Protein AF-A0A1Q8JF14-F1 (afdb_monomer)

Radius of gyration: 10.39 Å; Cα contacts (8 Å, |Δi|>4): 81; chains: 1; bounding box: 26×26×22 Å

Structure (mmCIF, N/CA/C/O backbone):
data_AF-A0A1Q8JF14-F1
#
_entry.id   AF-A0A1Q8JF14-F1
#
loop_
_atom_site.group_PDB
_atom_site.id
_atom_site.type_symbol
_atom_site.label_atom_id
_atom_site.label_alt_id
_atom_site.label_comp_id
_atom_site.label_asym_id
_atom_site.label_entity_id
_atom_site.label_seq_id
_atom_site.pdbx_PDB_ins_code
_atom_site.Cartn_x
_atom_site.Cartn_y
_atom_site.Cartn_z
_atom_site.occupancy
_atom_site.B_iso_or_equiv
_atom_site.auth_seq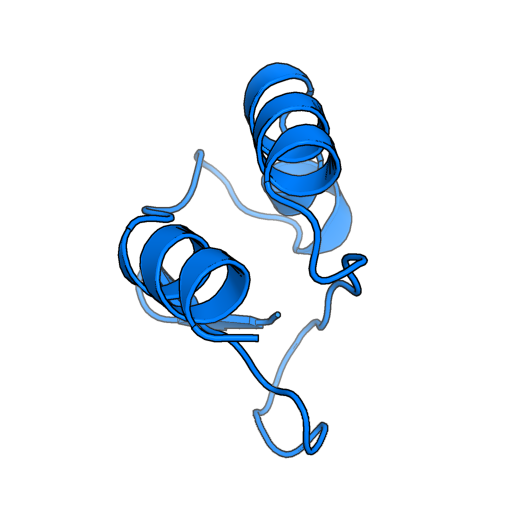_id
_atom_site.auth_comp_id
_atom_site.auth_asym_id
_atom_site.auth_atom_id
_atom_site.pdbx_PDB_model_num
ATOM 1 N N . MET A 1 1 ? -0.433 -7.484 0.413 1.00 92.50 1 MET A N 1
ATOM 2 C CA . MET A 1 1 ? -0.463 -6.469 -0.662 1.00 92.50 1 MET A CA 1
ATOM 3 C C . MET A 1 1 ? 0.715 -6.702 -1.583 1.00 92.50 1 MET A C 1
ATOM 5 O O . MET A 1 1 ? 1.819 -6.868 -1.076 1.00 92.50 1 MET A O 1
ATOM 9 N N . VAL A 1 2 ? 0.504 -6.689 -2.893 1.00 94.88 2 VAL A N 1
ATOM 10 C CA . VAL A 1 2 ? 1.566 -6.756 -3.913 1.00 94.88 2 VAL A CA 1
ATOM 11 C C . VAL A 1 2 ? 1.382 -5.584 -4.877 1.00 94.88 2 VAL A C 1
ATOM 13 O O . VAL A 1 2 ? 0.287 -5.036 -4.968 1.00 94.88 2 VAL A O 1
ATOM 16 N N . ALA A 1 3 ? 2.453 -5.143 -5.534 1.00 94.25 3 ALA A N 1
ATOM 17 C CA . ALA A 1 3 ? 2.364 -4.133 -6.581 1.00 94.25 3 ALA A CA 1
ATOM 18 C C . ALA A 1 3 ? 2.343 -4.799 -7.956 1.00 94.25 3 ALA A C 1
ATOM 20 O O . ALA A 1 3 ? 3.280 -5.510 -8.311 1.00 94.25 3 ALA A O 1
ATOM 21 N N . GLU A 1 4 ? 1.304 -4.519 -8.731 1.00 93.12 4 GLU A N 1
ATOM 22 C CA . GLU A 1 4 ? 1.112 -5.018 -10.087 1.00 93.12 4 GLU A CA 1
ATOM 23 C C . GLU A 1 4 ? 0.799 -3.833 -11.004 1.00 93.12 4 GLU A C 1
ATOM 25 O O . GLU A 1 4 ? -0.148 -3.093 -10.761 1.00 93.12 4 GLU A O 1
ATOM 30 N N . ASN A 1 5 ? 1.617 -3.610 -12.039 1.00 91.50 5 ASN A N 1
ATOM 31 C CA . ASN A 1 5 ? 1.410 -2.547 -13.036 1.00 91.50 5 ASN A CA 1
ATOM 32 C C . ASN A 1 5 ? 1.135 -1.148 -12.443 1.00 91.50 5 ASN A C 1
ATOM 34 O O . ASN A 1 5 ? 0.303 -0.402 -12.946 1.00 91.50 5 ASN A O 1
ATOM 38 N N . GLY A 1 6 ? 1.821 -0.793 -11.350 1.00 90.94 6 GLY A N 1
ATOM 39 C CA . GLY A 1 6 ? 1.634 0.496 -10.667 1.00 90.94 6 GLY A CA 1
ATOM 40 C C . GLY A 1 6 ? 0.431 0.553 -9.720 1.00 90.94 6 GLY A C 1
ATOM 41 O O . GLY A 1 6 ? 0.215 1.579 -9.081 1.00 90.94 6 GLY A O 1
ATOM 42 N N . ARG A 1 7 ? -0.309 -0.546 -9.560 1.00 94.62 7 ARG A N 1
ATOM 43 C CA . ARG A 1 7 ? -1.440 -0.672 -8.638 1.00 94.62 7 ARG A CA 1
ATOM 44 C C . ARG A 1 7 ? -1.078 -1.541 -7.451 1.00 94.62 7 ARG A C 1
ATOM 46 O O . ARG A 1 7 ? -0.358 -2.528 -7.582 1.00 94.62 7 ARG A O 1
ATOM 53 N N . LEU A 1 8 ? -1.583 -1.181 -6.282 1.00 94.62 8 LEU A N 1
ATOM 54 C CA . LEU A 1 8 ? -1.508 -2.015 -5.097 1.00 94.62 8 LEU A CA 1
ATOM 55 C C . LEU A 1 8 ? -2.707 -2.964 -5.108 1.00 94.62 8 LEU A C 1
ATOM 57 O O . LEU A 1 8 ? -3.850 -2.518 -5.195 1.00 94.62 8 LEU A O 1
ATOM 61 N N . VAL A 1 9 ? -2.447 -4.264 -5.012 1.00 94.69 9 VAL A N 1
ATOM 62 C CA . VAL A 1 9 ? -3.480 -5.303 -4.997 1.00 94.69 9 VAL A CA 1
ATOM 63 C C . VAL A 1 9 ? -3.470 -6.054 -3.660 1.00 94.69 9 VAL A C 1
ATOM 65 O O . VAL A 1 9 ? -2.392 -6.405 -3.153 1.00 94.69 9 VAL A O 1
ATOM 68 N N . PRO A 1 10 ? -4.641 -6.298 -3.042 1.00 94.19 10 PRO A N 1
ATOM 69 C CA . PRO A 1 10 ? -4.752 -7.195 -1.902 1.00 94.19 10 PRO A CA 1
ATOM 70 C C . PRO A 1 10 ? -4.348 -8.613 -2.295 1.00 94.19 10 PRO A C 1
ATOM 72 O O . PRO A 1 10 ? -4.800 -9.147 -3.300 1.00 94.19 10 PRO A O 1
ATOM 75 N N . ASP A 1 11 ? -3.526 -9.239 -1.462 1.00 93.12 11 ASP A N 1
ATOM 76 C CA . ASP A 1 11 ? -3.182 -10.654 -1.599 1.00 93.12 11 ASP A CA 1
ATOM 77 C C . ASP A 1 11 ? -3.321 -11.319 -0.228 1.00 93.12 11 ASP A C 1
ATOM 79 O O . ASP A 1 11 ? -2.318 -11.539 0.448 1.00 93.12 11 ASP A O 1
ATOM 83 N N . PRO A 1 12 ? -4.555 -11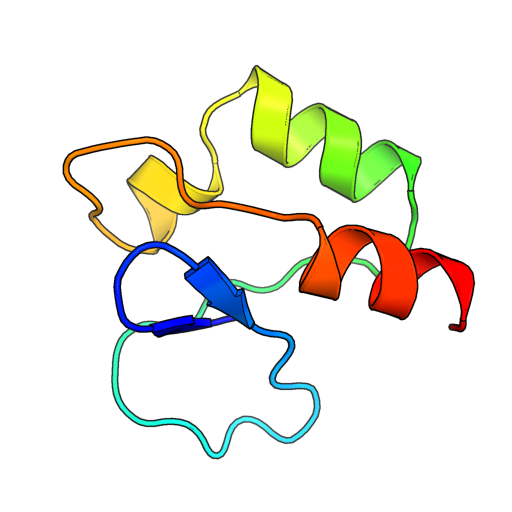.560 0.251 1.00 89.44 12 PRO A N 1
ATOM 84 C CA . PRO A 1 12 ? -4.779 -12.162 1.566 1.00 89.44 12 PRO A CA 1
ATOM 85 C C . PRO A 1 12 ? -4.323 -13.626 1.634 1.00 89.44 12 PRO A C 1
ATOM 87 O O . PRO A 1 12 ? -4.176 -14.172 2.721 1.00 89.44 12 PRO A O 1
ATOM 90 N N . ARG A 1 13 ? -4.114 -14.277 0.482 1.00 89.94 13 ARG A N 1
ATOM 91 C CA . ARG A 1 13 ? -3.716 -15.689 0.394 1.00 89.94 13 ARG A CA 1
ATOM 92 C C . ARG A 1 13 ? -2.224 -15.884 0.102 1.00 89.94 13 ARG A C 1
ATOM 94 O O . ARG A 1 13 ? -1.810 -17.033 -0.020 1.00 89.94 13 ARG A O 1
ATOM 101 N N . HIS A 1 14 ? -1.452 -14.802 -0.012 1.00 89.44 14 HIS A N 1
ATOM 102 C CA . HIS A 1 14 ? -0.011 -14.802 -0.294 1.00 89.44 14 HIS A CA 1
ATOM 103 C C . HIS A 1 14 ? 0.363 -15.637 -1.537 1.00 89.44 14 HIS A C 1
ATOM 105 O O . HIS A 1 14 ? 1.279 -16.456 -1.486 1.00 89.44 14 HIS A O 1
ATOM 111 N N . ARG A 1 15 ? -0.387 -15.484 -2.637 1.00 91.94 15 ARG A N 1
ATOM 112 C CA . ARG A 1 15 ? -0.201 -16.272 -3.873 1.00 91.94 15 ARG A CA 1
ATOM 113 C C . ARG A 1 15 ? 0.405 -15.486 -5.028 1.00 91.94 15 ARG A C 1
ATOM 115 O O . ARG A 1 15 ? 0.764 -16.097 -6.032 1.00 91.94 15 ARG A O 1
ATOM 122 N N . LEU A 1 16 ? 0.472 -14.161 -4.934 1.00 90.94 16 LEU A N 1
ATOM 123 C CA . LEU A 1 16 ? 0.967 -13.344 -6.033 1.00 90.94 16 LEU A CA 1
ATOM 124 C C . LEU A 1 16 ? 2.503 -13.325 -6.049 1.00 90.94 16 LEU A C 1
ATOM 126 O O . LEU A 1 16 ? 3.133 -13.221 -4.993 1.00 90.94 16 LEU A O 1
ATOM 130 N N . PRO A 1 17 ? 3.126 -13.424 -7.236 1.00 88.62 17 PRO A N 1
ATOM 131 C CA . PRO A 1 17 ? 4.574 -13.392 -7.354 1.00 88.62 17 PRO A CA 1
ATOM 132 C C . PRO A 1 17 ? 5.127 -11.995 -7.040 1.00 88.62 17 PRO A C 1
ATOM 134 O O . PRO A 1 17 ? 4.495 -10.974 -7.302 1.00 88.62 17 PRO A O 1
ATOM 137 N N . GLY A 1 18 ? 6.359 -11.949 -6.532 1.00 88.62 18 GLY A N 1
ATOM 138 C CA . GLY A 1 18 ? 7.084 -10.703 -6.280 1.00 88.62 18 GLY A CA 1
ATOM 139 C C . GLY A 1 18 ? 7.163 -10.321 -4.803 1.00 88.62 18 GLY A C 1
ATOM 140 O O . GLY A 1 18 ? 7.118 -11.167 -3.912 1.00 88.62 18 GLY A O 1
ATOM 141 N N . ARG A 1 19 ? 7.377 -9.028 -4.532 1.00 90.62 19 ARG A N 1
ATOM 142 C CA . ARG A 1 19 ? 7.494 -8.515 -3.159 1.00 90.62 19 ARG A CA 1
ATOM 143 C C . ARG A 1 19 ? 6.107 -8.278 -2.577 1.00 90.62 19 ARG A C 1
ATOM 145 O O . ARG A 1 19 ? 5.284 -7.611 -3.196 1.00 90.62 19 ARG A O 1
ATOM 152 N N . GLY A 1 20 ? 5.893 -8.784 -1.368 1.00 93.62 20 GLY A N 1
ATOM 153 C CA . GLY A 1 20 ? 4.693 -8.536 -0.581 1.00 93.62 20 GLY A CA 1
ATOM 154 C C . GLY A 1 20 ? 4.922 -7.491 0.509 1.00 93.62 20 GLY A C 1
ATOM 155 O O . GLY A 1 20 ? 6.007 -7.383 1.077 1.00 93.62 20 GLY A O 1
ATOM 156 N N . ALA A 1 21 ? 3.872 -6.742 0.821 1.00 94.19 21 ALA A N 1
ATOM 157 C CA . ALA A 1 21 ? 3.764 -5.887 1.993 1.00 94.19 21 ALA A CA 1
ATOM 158 C C . ALA A 1 21 ? 2.483 -6.240 2.748 1.00 94.19 21 ALA A C 1
ATOM 160 O O . ALA A 1 21 ? 1.415 -6.400 2.148 1.00 94.19 21 ALA A O 1
ATOM 161 N N . TRP A 1 22 ? 2.587 -6.354 4.066 1.00 92.25 22 TRP A N 1
ATOM 162 C CA . TRP A 1 22 ? 1.437 -6.611 4.917 1.00 92.25 22 TRP A CA 1
ATOM 163 C C . TRP A 1 22 ? 0.874 -5.303 5.474 1.00 92.25 22 TRP A C 1
ATOM 165 O O . TRP A 1 22 ? 1.612 -4.354 5.743 1.00 92.25 22 TRP A O 1
ATOM 175 N N . LEU A 1 23 ? -0.445 -5.255 5.616 1.00 91.25 23 LEU A N 1
ATOM 176 C CA . LEU A 1 23 ? -1.172 -4.134 6.186 1.00 91.25 23 LEU A CA 1
ATOM 177 C C . LEU A 1 23 ? -2.330 -4.700 7.004 1.00 91.25 23 LEU A C 1
ATOM 179 O O . LEU A 1 23 ? -3.029 -5.594 6.530 1.00 91.25 23 LEU A O 1
ATOM 183 N N . HIS A 1 24 ? -2.559 -4.146 8.191 1.00 90.69 24 HIS A N 1
ATOM 184 C CA . HIS A 1 24 ? -3.798 -4.395 8.920 1.00 90.69 24 HIS A CA 1
ATOM 185 C C . HIS A 1 24 ? -5.011 -3.950 8.079 1.00 90.69 24 HIS A C 1
ATOM 187 O O . HIS A 1 24 ? -4.946 -2.872 7.476 1.00 90.69 24 HIS A O 1
ATOM 193 N N . PRO A 1 25 ? -6.121 -4.711 8.067 1.00 87.94 25 PRO A N 1
ATOM 194 C CA . PRO A 1 25 ? -7.356 -4.340 7.378 1.00 87.94 25 PRO A CA 1
ATOM 195 C C . PRO A 1 25 ? -8.099 -3.247 8.164 1.00 87.94 25 PRO A C 1
ATOM 197 O O . PRO A 1 25 ? -9.168 -3.453 8.713 1.00 87.94 25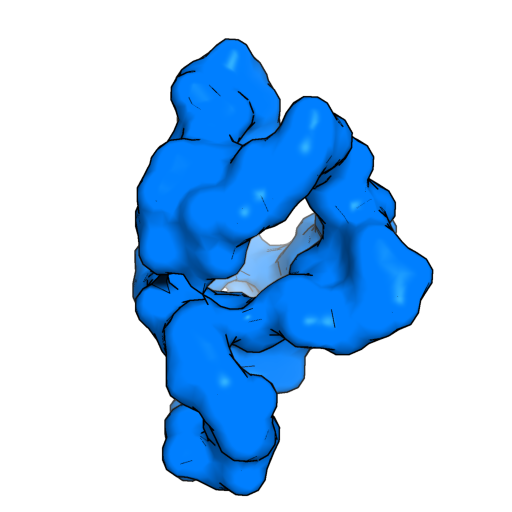 PRO A O 1
ATOM 200 N N . ALA A 1 26 ? -7.481 -2.075 8.281 1.00 91.06 26 ALA A N 1
ATOM 201 C CA . ALA A 1 26 ? -8.061 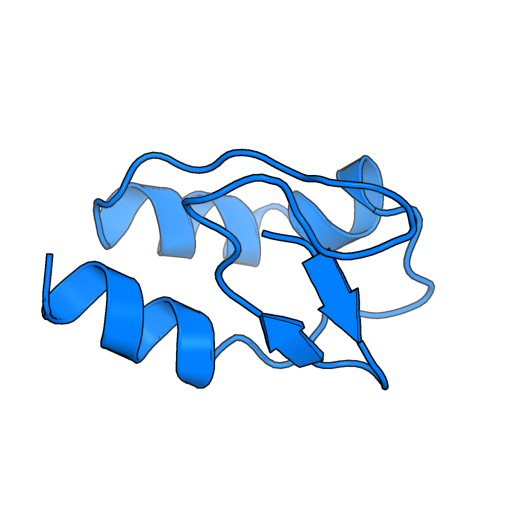-0.901 8.913 1.00 91.06 26 ALA A CA 1
ATOM 202 C C . ALA A 1 26 ? -7.762 0.329 8.056 1.00 91.06 26 ALA A C 1
ATOM 204 O O . ALA A 1 26 ? -6.612 0.574 7.673 1.00 91.06 26 ALA A O 1
ATOM 205 N N . THR A 1 27 ? -8.784 1.138 7.786 1.00 90.81 27 THR A N 1
ATOM 206 C CA . THR A 1 27 ? -8.677 2.338 6.935 1.00 90.81 27 THR A CA 1
ATOM 207 C C . THR A 1 27 ? -7.601 3.303 7.440 1.00 90.81 27 THR A C 1
ATOM 209 O O . THR A 1 27 ? -6.758 3.755 6.668 1.00 90.81 27 THR A O 1
ATOM 212 N N . GLY A 1 28 ? -7.513 3.511 8.758 1.00 93.94 28 GLY A N 1
ATOM 213 C CA . GLY A 1 28 ? -6.473 4.347 9.365 1.00 93.94 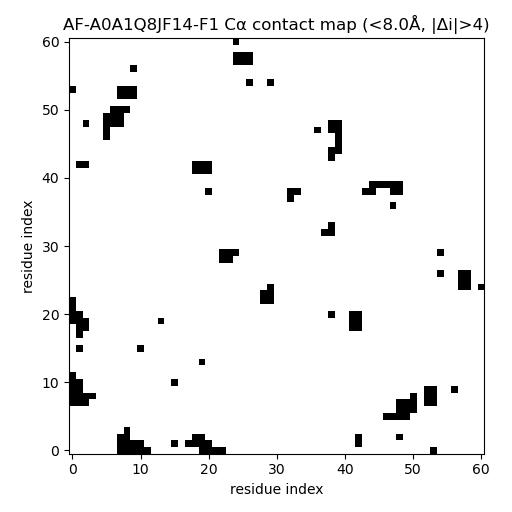28 GLY A CA 1
ATOM 214 C C . GLY A 1 28 ? -5.043 3.804 9.207 1.00 93.94 28 GLY A C 1
ATOM 215 O O . GLY A 1 28 ? -4.083 4.579 9.221 1.00 93.94 28 GLY A O 1
ATOM 216 N N . CYS A 1 29 ? -4.866 2.489 9.042 1.00 94.38 29 CYS A N 1
ATOM 217 C CA . CYS A 1 29 ? -3.563 1.900 8.726 1.00 94.38 29 CYS A CA 1
ATOM 218 C C . CYS A 1 29 ? -3.175 2.176 7.272 1.00 94.38 29 CYS A C 1
ATOM 220 O O . CYS A 1 29 ? -2.023 2.537 7.017 1.00 94.38 29 CYS A O 1
ATOM 222 N N . LEU A 1 30 ? -4.132 2.072 6.344 1.00 94.00 30 LEU A N 1
ATOM 223 C CA . LEU A 1 30 ? -3.925 2.411 4.937 1.00 94.00 30 LEU A CA 1
ATOM 224 C C . LEU A 1 30 ? -3.533 3.885 4.770 1.00 94.00 30 LEU A C 1
ATOM 226 O O . LEU A 1 30 ? -2.494 4.171 4.179 1.00 94.00 30 LEU A O 1
ATOM 230 N N . ASP A 1 31 ? -4.274 4.807 5.387 1.00 94.19 31 ASP A N 1
ATOM 231 C CA . ASP A 1 31 ? -3.992 6.245 5.288 1.00 94.19 31 ASP A CA 1
ATOM 232 C C . ASP A 1 31 ? -2.584 6.592 5.799 1.00 94.19 31 ASP A C 1
ATOM 234 O O . ASP A 1 31 ? -1.847 7.378 5.191 1.00 94.19 31 ASP A O 1
ATOM 238 N N 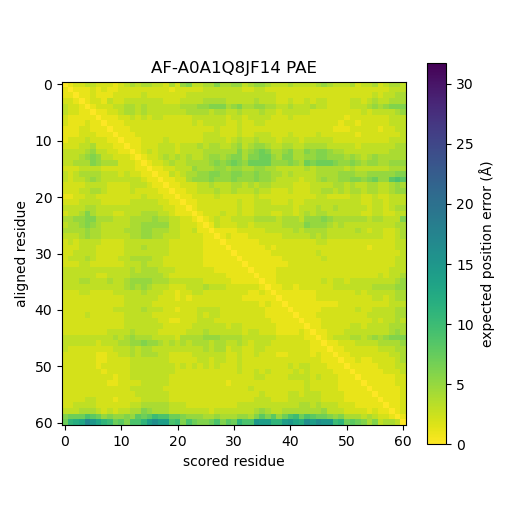. LYS A 1 32 ? -2.163 5.976 6.913 1.00 95.12 32 LYS A N 1
ATOM 239 C CA . LYS A 1 32 ? -0.800 6.138 7.445 1.00 95.12 32 LYS A CA 1
ATOM 240 C C . LYS A 1 32 ? 0.247 5.588 6.478 1.00 95.12 32 LYS A C 1
ATOM 242 O O . LYS A 1 32 ? 1.287 6.224 6.291 1.00 95.12 32 LYS A O 1
ATOM 247 N N . ALA A 1 33 ? -0.007 4.427 5.879 1.00 94.50 33 ALA A N 1
ATOM 248 C CA . ALA A 1 33 ? 0.899 3.801 4.924 1.00 94.50 33 ALA A CA 1
ATOM 249 C C . ALA A 1 33 ? 1.051 4.640 3.643 1.00 94.50 33 ALA A C 1
ATOM 251 O O . ALA A 1 33 ? 2.171 4.811 3.158 1.00 94.50 33 ALA A O 1
ATOM 252 N N . GLU A 1 34 ? -0.034 5.232 3.144 1.00 92.25 34 GLU A N 1
ATOM 253 C CA . GLU A 1 34 ? -0.026 6.129 1.984 1.00 92.25 34 GLU A CA 1
ATOM 254 C C . GLU A 1 34 ? 0.708 7.442 2.250 1.00 92.25 34 GLU A C 1
ATOM 256 O O . GLU A 1 34 ? 1.580 7.839 1.469 1.00 92.25 34 GLU A O 1
ATOM 261 N N . ARG A 1 35 ? 0.395 8.109 3.370 1.00 94.00 35 ARG A N 1
ATOM 262 C CA . ARG A 1 35 ? 1.038 9.375 3.759 1.00 94.00 35 ARG A CA 1
ATOM 263 C C . ARG A 1 35 ? 2.539 9.218 3.954 1.00 94.00 35 ARG A C 1
ATOM 265 O O . ARG A 1 35 ? 3.300 10.126 3.643 1.00 94.00 35 ARG A O 1
ATOM 272 N N . ARG A 1 36 ? 2.972 8.066 4.466 1.00 94.44 36 ARG A N 1
ATOM 273 C CA . ARG A 1 36 ? 4.388 7.770 4.708 1.00 94.44 36 ARG A CA 1
ATOM 274 C C . ARG A 1 36 ? 5.073 7.115 3.508 1.00 94.44 36 ARG A C 1
ATOM 276 O O . ARG A 1 36 ? 6.244 6.771 3.629 1.00 94.44 36 ARG A O 1
ATOM 283 N N . SER A 1 37 ? 4.400 6.886 2.381 1.00 92.75 37 SER A N 1
ATOM 284 C CA . SER A 1 37 ? 4.972 6.130 1.253 1.00 92.75 37 SER A CA 1
ATOM 285 C C . SER A 1 37 ? 5.551 4.773 1.694 1.00 92.75 37 SER A C 1
ATOM 287 O O . SER A 1 37 ? 6.638 4.36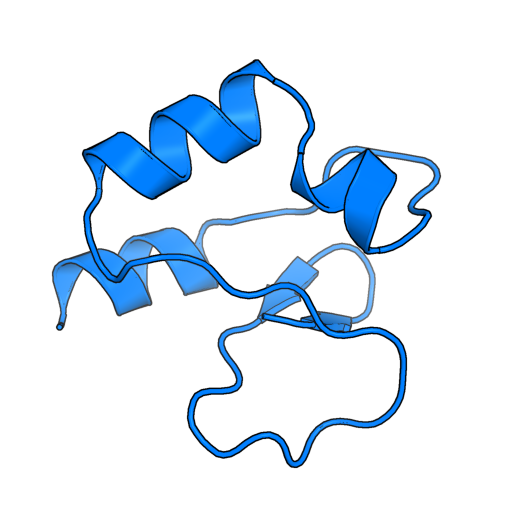8 1.278 1.00 92.75 37 SER A O 1
ATOM 289 N N . ALA A 1 38 ? 4.854 4.078 2.600 1.00 94.75 38 ALA A N 1
ATOM 290 C CA . ALA A 1 38 ? 5.305 2.810 3.170 1.00 94.75 38 ALA A CA 1
ATOM 291 C C . ALA A 1 38 ? 5.369 1.708 2.103 1.00 94.75 38 ALA A C 1
ATOM 293 O O . ALA A 1 38 ? 6.355 0.978 2.045 1.00 94.75 38 ALA A O 1
ATOM 294 N N . PHE A 1 39 ? 4.380 1.644 1.205 1.00 94.12 39 PHE A N 1
ATOM 295 C CA . PHE A 1 39 ? 4.360 0.668 0.109 1.00 94.12 39 PHE A CA 1
ATOM 296 C C . PHE A 1 39 ? 5.472 0.899 -0.906 1.00 94.12 39 PHE A C 1
ATOM 298 O O . PHE A 1 39 ? 6.080 -0.060 -1.362 1.00 94.12 39 PHE A O 1
ATOM 305 N N . VAL A 1 40 ? 5.801 2.160 -1.200 1.00 95.00 40 VAL A N 1
ATOM 306 C CA . VAL A 1 40 ? 6.927 2.501 -2.082 1.00 95.00 40 VAL A CA 1
ATOM 307 C C . VAL A 1 40 ? 8.223 1.912 -1.533 1.00 95.00 40 VAL A C 1
ATOM 309 O O . VAL A 1 40 ? 8.965 1.254 -2.257 1.00 95.00 40 VAL A O 1
ATOM 312 N N . ARG A 1 41 ? 8.457 2.074 -0.227 1.00 94.12 41 ARG A N 1
ATOM 313 C CA . ARG A 1 41 ? 9.653 1.560 0.449 1.00 94.12 41 ARG A CA 1
ATOM 314 C C . ARG A 1 41 ? 9.647 0.035 0.572 1.00 94.12 41 ARG A C 1
ATOM 316 O O . ARG A 1 41 ? 10.634 -0.602 0.216 1.00 94.12 41 ARG A O 1
ATOM 323 N N . ALA A 1 42 ? 8.542 -0.553 1.029 1.00 94.06 42 ALA A N 1
ATOM 324 C CA . ALA A 1 42 ? 8.424 -1.997 1.247 1.00 94.06 42 ALA A CA 1
ATOM 325 C C . ALA A 1 42 ? 8.492 -2.801 -0.064 1.00 94.06 42 ALA A C 1
ATOM 327 O O . ALA A 1 42 ? 9.152 -3.838 -0.129 1.00 94.06 42 ALA A O 1
ATOM 328 N N . LEU A 1 43 ? 7.852 -2.297 -1.122 1.00 93.88 43 LEU A N 1
ATOM 329 C CA . LEU A 1 43 ? 7.763 -2.959 -2.426 1.00 93.88 43 LEU A CA 1
ATOM 330 C C . LEU A 1 43 ? 8.847 -2.496 -3.414 1.00 93.88 43 LEU A C 1
ATOM 332 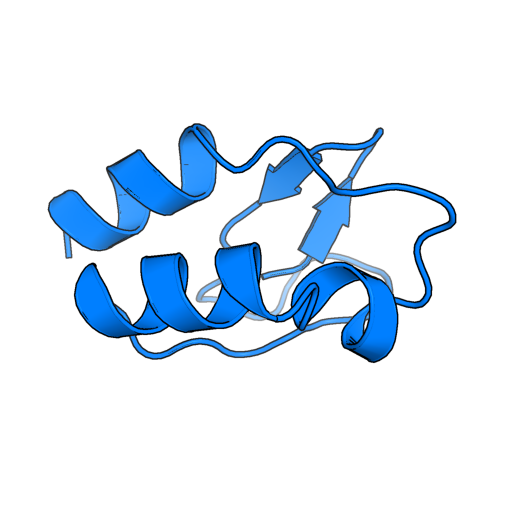O O . LEU A 1 43 ? 8.935 -3.042 -4.509 1.00 93.88 43 LEU A O 1
ATOM 336 N N . ARG A 1 44 ? 9.705 -1.542 -3.019 1.00 93.62 44 ARG A N 1
ATOM 337 C CA . ARG A 1 44 ? 10.769 -0.940 -3.850 1.00 93.62 44 ARG A CA 1
ATOM 338 C C . ARG A 1 44 ? 10.244 -0.328 -5.154 1.00 93.62 44 ARG A C 1
ATOM 340 O O . ARG A 1 44 ? 10.817 -0.525 -6.224 1.00 93.62 44 ARG A O 1
ATOM 347 N N . LEU A 1 45 ? 9.146 0.414 -5.059 1.00 93.00 45 LEU A N 1
ATOM 348 C CA . LEU A 1 45 ? 8.542 1.097 -6.201 1.00 93.00 45 LEU A CA 1
ATOM 349 C C . LEU A 1 45 ? 9.268 2.408 -6.494 1.00 93.00 45 LEU A C 1
ATOM 351 O O . LEU A 1 45 ? 9.844 3.029 -5.603 1.00 93.00 45 LEU A O 1
ATOM 355 N N . ARG A 1 46 ? 9.211 2.846 -7.753 1.00 92.44 46 ARG A N 1
ATOM 356 C CA . ARG A 1 46 ? 9.755 4.150 -8.170 1.00 92.44 46 ARG A CA 1
ATOM 357 C C . ARG A 1 46 ? 8.788 5.304 -7.889 1.00 92.44 46 ARG A C 1
ATOM 359 O O . ARG A 1 46 ? 9.219 6.444 -7.778 1.00 92.44 46 ARG A O 1
ATOM 366 N N . SER A 1 47 ? 7.498 5.007 -7.764 1.00 92.31 47 SER A N 1
ATOM 367 C CA . SER A 1 47 ? 6.420 5.971 -7.545 1.00 92.31 47 SER A CA 1
ATOM 368 C C . SER A 1 47 ? 5.362 5.394 -6.606 1.00 92.31 47 SER A C 1
ATOM 370 O O . SER A 1 47 ? 5.376 4.203 -6.276 1.00 92.31 47 SER A O 1
ATOM 372 N N . ARG A 1 48 ? 4.454 6.256 -6.136 1.00 93.12 48 ARG A N 1
ATOM 373 C CA . ARG A 1 48 ? 3.342 5.841 -5.279 1.00 93.12 48 ARG A CA 1
ATOM 374 C C . ARG A 1 48 ? 2.335 5.031 -6.107 1.00 93.12 48 ARG A C 1
ATOM 376 O O . ARG A 1 48 ? 1.928 5.531 -7.153 1.00 93.12 48 ARG A O 1
ATOM 383 N N . PRO A 1 49 ? 1.965 3.810 -5.678 1.00 94.62 49 PRO A N 1
ATOM 384 C CA . PRO A 1 49 ? 1.009 3.005 -6.420 1.00 94.62 49 PRO A CA 1
ATOM 385 C C . PRO A 1 49 ? -0.412 3.548 -6.253 1.00 94.62 49 PRO A C 1
ATOM 387 O O . PRO A 1 49 ? -0.717 4.188 -5.245 1.00 94.62 49 PRO A O 1
ATOM 390 N N . GLU A 1 50 ? -1.283 3.239 -7.209 1.00 94.81 50 GLU A N 1
ATOM 391 C CA . GLU A 1 50 ? -2.732 3.397 -7.055 1.00 94.81 50 GLU A CA 1
ATOM 392 C C . GLU A 1 50 ? -3.226 2.460 -5.944 1.00 94.81 50 GLU A C 1
ATOM 394 O O . GLU A 1 50 ? -2.834 1.291 -5.892 1.00 94.81 50 GLU A O 1
ATOM 399 N N . VAL A 1 51 ? -4.070 2.956 -5.040 1.00 94.56 51 VAL A N 1
ATOM 400 C CA . VAL A 1 51 ? -4.503 2.208 -3.844 1.00 94.56 51 VAL A CA 1
ATOM 401 C C . VAL A 1 51 ? -6.005 1.948 -3.791 1.00 94.56 51 VAL A C 1
ATOM 403 O O . VAL A 1 51 ? -6.467 1.347 -2.827 1.00 94.56 51 VAL A O 1
ATOM 406 N N . ASP A 1 52 ? -6.778 2.372 -4.790 1.00 94.50 52 ASP A N 1
ATOM 407 C CA . ASP A 1 52 ? -8.246 2.336 -4.754 1.00 94.50 52 ASP A CA 1
ATOM 408 C C . ASP A 1 52 ? -8.799 0.927 -4.506 1.00 94.50 52 ASP A C 1
ATOM 410 O O . ASP A 1 52 ? -9.693 0.738 -3.680 1.00 94.50 52 ASP A O 1
ATOM 414 N N . VAL A 1 53 ? -8.194 -0.086 -5.136 1.00 93.56 53 VAL A N 1
ATOM 415 C CA . VAL A 1 53 ? -8.551 -1.502 -4.944 1.00 93.56 53 VAL A CA 1
ATOM 416 C C . VAL A 1 53 ? -8.328 -1.937 -3.495 1.00 93.56 53 VAL A C 1
ATOM 418 O O . VAL A 1 53 ? -9.170 -2.606 -2.900 1.00 93.56 53 VAL A O 1
ATOM 421 N N . VAL A 1 54 ? -7.207 -1.529 -2.899 1.00 93.69 54 VAL A N 1
ATOM 422 C CA . VAL A 1 54 ? -6.890 -1.831 -1.499 1.00 93.69 54 VAL A CA 1
ATOM 423 C C . VAL A 1 54 ? -7.790 -1.066 -0.548 1.00 93.69 54 VAL A C 1
ATOM 425 O O . VAL A 1 54 ? -8.228 -1.633 0.446 1.00 93.69 54 VAL A O 1
ATOM 428 N N . ARG A 1 55 ? -8.089 0.199 -0.844 1.00 94.38 55 ARG A N 1
ATOM 429 C CA . ARG A 1 55 ? -8.982 1.029 -0.035 1.00 94.38 55 ARG A CA 1
ATOM 430 C C . ARG A 1 55 ? -10.369 0.411 0.048 1.00 94.38 55 ARG A C 1
ATOM 432 O O . ARG A 1 55 ? -10.889 0.279 1.151 1.00 94.38 55 ARG A O 1
ATOM 439 N N . ARG A 1 56 ? -10.913 -0.024 -1.088 1.00 93.88 56 ARG A N 1
ATOM 440 C CA . ARG A 1 56 ? -12.179 -0.752 -1.141 1.00 93.88 56 ARG A CA 1
ATOM 441 C C . ARG A 1 56 ? -12.104 -2.062 -0.357 1.00 93.88 56 ARG A C 1
ATOM 443 O O . ARG A 1 56 ? -12.936 -2.289 0.510 1.00 93.88 56 ARG A O 1
ATOM 450 N N . TRP A 1 57 ? -11.068 -2.870 -0.589 1.00 93.50 57 TRP A N 1
ATOM 451 C CA . TRP A 1 57 ? -10.897 -4.138 0.123 1.00 93.50 57 TRP A CA 1
ATOM 452 C C . TRP A 1 57 ? -10.851 -3.942 1.641 1.00 93.50 57 TRP A C 1
ATOM 454 O O . TRP A 1 57 ? -11.564 -4.625 2.355 1.00 93.50 57 TRP A O 1
ATOM 464 N N . VAL A 1 58 ? -10.090 -2.963 2.140 1.00 93.19 58 VAL A N 1
ATOM 465 C CA . VAL A 1 58 ? -10.004 -2.645 3.576 1.00 93.19 58 VAL A CA 1
ATOM 466 C C . VAL A 1 58 ? -11.343 -2.168 4.160 1.00 93.19 58 VAL A C 1
ATOM 468 O O . VAL A 1 58 ? -11.566 -2.348 5.349 1.00 93.19 58 VAL A O 1
ATOM 471 N N . GLN A 1 59 ? -12.219 -1.548 3.363 1.00 90.06 59 GLN A N 1
ATOM 472 C CA . GLN A 1 59 ? -13.566 -1.149 3.798 1.00 90.06 59 GLN A CA 1
ATOM 473 C C . GLN A 1 59 ? -14.559 -2.320 3.824 1.00 90.06 59 GLN A C 1
ATOM 475 O O . GLN A 1 59 ? -15.542 -2.259 4.555 1.00 90.06 59 GLN A O 1
ATOM 480 N N . GLU A 1 60 ? -14.321 -3.351 3.013 1.00 86.75 60 GLU A N 1
ATOM 481 C CA . GLU A 1 60 ? -15.151 -4.557 2.897 1.00 86.75 60 GLU A CA 1
ATOM 482 C C . GLU A 1 60 ? -14.690 -5.694 3.841 1.00 86.75 60 GLU A C 1
ATOM 484 O O . GLU A 1 60 ? -15.241 -6.794 3.776 1.00 86.75 60 GLU A O 1
ATOM 489 N N . GLN A 1 61 ? -13.663 -5.470 4.674 1.00 72.88 61 GLN A N 1
ATOM 490 C CA . GLN A 1 61 ? -13.142 -6.430 5.664 1.00 72.88 61 GLN A CA 1
ATOM 491 C C . GLN A 1 61 ? -13.609 -6.128 7.088 1.00 72.88 61 GLN A C 1
ATOM 493 O O . GLN A 1 61 ? -13.757 -4.935 7.431 1.00 72.88 61 GLN A O 1
#

Sequence (61 aa):
MVAENGRLVPDPRHRLPGRGAWLHPATGCLDKAERRSAFVRALRLRSRPEVDVVRRWVQEQ

Solvent-accessible surface area (backbone atoms only — not comparable to full-atom values): 3682 Å² total; per-residue (Å²): 49,35,76,54,98,62,28,36,41,76,41,94,79,74,76,74,88,78,56,65,44,88,74,70,70,36,64,73,51,49,53,53,33,60,76,65,44,43,60,26,64,62,54,67,47,96,57,83,53,50,45,66,65,36,55,52,50,27,70,76,95

Secondary structure (DSSP, 8-state):
-EEETTEEE--TTS-SSS-B----S-HHHHHHHHHTTHHHHHHT-SSPPB-HHHHHHHH--

Nearest PDB structures (foldseek):
  5gq9-assembly1_A  TM=3.375E-01  e=9.985E+00  Thermus thermophilus HB27

Foldseek 3Di:
DADDPLADADDPPPPDDAFDDDFDLALVRVVVCQVVVVCCVRRVNPDHGHCVNVNVVSVVD

Mean predicted aligned error: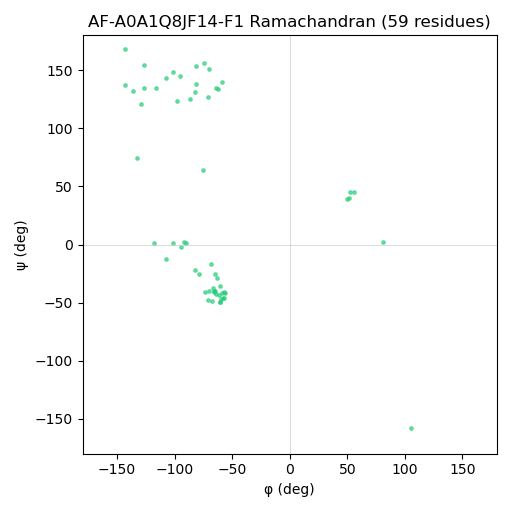 2.75 Å

pLDDT: mean 92.46, std 3.21, range [72.88, 95.12]